Protein AF-A0A382ACX1-F1 (afdb_monomer_lite)

Foldseek 3Di:
DAWFKWKAKPVPRHTAWTWDDDPNDIDIDGDWDDDPQKIKGKDWDFPPPDDPVVCVVVVGFTWIKIAMDTDFDWDWDDDPNDTDIDGPPNQRRQCQQQNPCSVPDDPPDDNVVRPRIGTPPPIGIDMDGDDD

Radius of gyration: 16.05 Å; chains: 1; bounding box: 42×31×42 Å

Structure (mmCIF, N/CA/C/O backbone):
data_AF-A0A382ACX1-F1
#
_entry.id   AF-A0A382ACX1-F1
#
loop_
_atom_site.group_PDB
_atom_site.id
_atom_site.type_symbol
_atom_site.label_atom_id
_atom_site.label_alt_id
_atom_site.label_comp_id
_atom_site.label_asym_id
_atom_site.label_entity_id
_atom_site.label_seq_id
_atom_site.pdbx_PDB_ins_code
_atom_site.Cartn_x
_atom_site.Cartn_y
_atom_site.Cartn_z
_atom_site.occupancy
_atom_site.B_iso_or_equiv
_atom_site.auth_seq_id
_atom_site.auth_comp_id
_atom_site.auth_asym_id
_atom_site.auth_atom_id
_atom_site.pdbx_PDB_model_num
ATOM 1 N N . PHE A 1 1 ? 8.402 -5.257 17.043 1.00 84.31 1 PHE A N 1
ATOM 2 C CA . PHE A 1 1 ? 7.337 -4.467 16.403 1.00 84.31 1 PHE A CA 1
ATOM 3 C C . PHE A 1 1 ? 6.136 -4.439 17.325 1.00 84.31 1 PHE A C 1
ATOM 5 O O . PHE A 1 1 ? 5.757 -5.492 17.826 1.00 84.31 1 PHE A O 1
ATOM 12 N N . LYS A 1 2 ? 5.595 -3.256 17.603 1.00 88.00 2 LYS A N 1
ATOM 13 C CA . LYS A 1 2 ? 4.364 -3.054 18.371 1.00 88.00 2 LYS A CA 1
ATOM 14 C C . LYS A 1 2 ? 3.297 -2.557 17.402 1.00 88.00 2 LYS A C 1
ATOM 16 O O . LYS A 1 2 ? 3.551 -1.573 16.718 1.00 88.00 2 LYS A O 1
ATOM 21 N N . LEU A 1 3 ? 2.154 -3.234 17.331 1.00 91.12 3 LEU A N 1
ATOM 22 C CA . LEU A 1 3 ? 1.011 -2.757 16.550 1.00 91.12 3 LEU A CA 1
ATOM 23 C C . LEU A 1 3 ? 0.473 -1.476 17.199 1.00 91.12 3 LEU A C 1
ATOM 25 O O . LEU A 1 3 ? 0.228 -1.473 18.406 1.00 91.12 3 LEU A O 1
ATOM 29 N N . ILE A 1 4 ? 0.331 -0.408 16.417 1.00 89.44 4 ILE A N 1
ATOM 30 C CA . ILE A 1 4 ? -0.172 0.892 16.886 1.00 89.44 4 ILE A CA 1
ATOM 31 C C . ILE A 1 4 ? -1.564 1.192 16.340 1.00 89.44 4 ILE A C 1
ATOM 33 O O . ILE A 1 4 ? -2.382 1.745 17.071 1.00 89.44 4 ILE A O 1
ATOM 37 N N . ALA A 1 5 ? -1.875 0.764 15.115 1.00 88.50 5 ALA A N 1
ATOM 38 C CA . ALA A 1 5 ? -3.194 0.965 14.537 1.00 88.50 5 ALA A CA 1
ATOM 39 C C . ALA A 1 5 ? -3.537 -0.072 13.462 1.00 88.50 5 ALA A C 1
ATOM 41 O O . ALA A 1 5 ? -2.648 -0.598 12.787 1.00 88.50 5 ALA A O 1
ATOM 42 N N . THR A 1 6 ? -4.835 -0.324 13.278 1.00 91.88 6 THR A N 1
ATOM 43 C CA . THR A 1 6 ? -5.370 -1.008 12.092 1.00 91.88 6 THR A CA 1
ATOM 44 C C . THR A 1 6 ? -6.390 -0.132 11.378 1.00 91.88 6 THR A C 1
ATOM 46 O O . THR A 1 6 ? -7.234 0.492 12.022 1.00 91.88 6 THR A O 1
ATOM 49 N N . CYS A 1 7 ? -6.336 -0.126 10.050 1.00 90.62 7 CYS A N 1
ATOM 50 C CA . CYS A 1 7 ? -7.273 0.576 9.183 1.00 90.62 7 CYS A CA 1
ATOM 51 C C . CYS A 1 7 ? -8.162 -0.451 8.478 1.00 90.62 7 CYS A C 1
ATOM 53 O O . CYS A 1 7 ? -7.660 -1.331 7.769 1.00 90.62 7 CYS A O 1
ATOM 55 N N . LYS A 1 8 ? -9.483 -0.334 8.625 1.00 92.62 8 LYS A N 1
ATOM 56 C CA . LYS A 1 8 ? -10.463 -1.181 7.929 1.00 92.62 8 LYS A CA 1
ATOM 57 C C . LYS A 1 8 ? -11.418 -0.332 7.099 1.00 92.62 8 LYS A C 1
ATOM 59 O O . LYS A 1 8 ? -11.820 0.735 7.542 1.00 92.62 8 LYS A O 1
ATOM 64 N N . LEU A 1 9 ? -11.846 -0.809 5.934 1.00 90.50 9 LEU A N 1
ATOM 65 C CA . LEU A 1 9 ? -12.952 -0.173 5.205 1.00 90.50 9 LEU A CA 1
ATOM 66 C C . LEU A 1 9 ? -14.251 -0.320 6.004 1.00 90.50 9 LEU A C 1
ATOM 68 O O . LEU A 1 9 ? -14.598 -1.436 6.401 1.00 90.50 9 LEU A O 1
ATOM 72 N N . LYS A 1 10 ? -14.996 0.771 6.228 1.00 89.81 10 LYS A N 1
ATOM 73 C CA . LYS A 1 10 ? -16.266 0.711 6.975 1.00 89.81 10 LYS A CA 1
ATOM 74 C C . LYS A 1 10 ? -17.325 -0.098 6.235 1.00 89.81 10 LYS A C 1
ATOM 76 O O . LYS A 1 10 ? -18.091 -0.810 6.879 1.00 89.81 10 LYS A 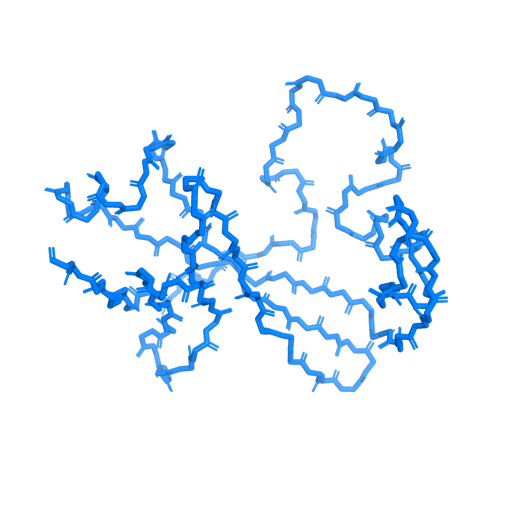O 1
ATOM 81 N N . SER A 1 11 ? -17.353 -0.028 4.904 1.00 89.62 11 SER A N 1
ATOM 82 C CA . SER A 1 11 ? -18.364 -0.706 4.084 1.00 89.62 11 SER A CA 1
ATOM 83 C C . SER A 1 11 ? -18.396 -2.230 4.243 1.00 89.62 11 SER A C 1
ATOM 85 O O . SER A 1 11 ? -19.463 -2.837 4.150 1.00 89.62 11 SER A O 1
ATOM 87 N N . ASN A 1 12 ? -17.242 -2.867 4.458 1.00 89.81 12 ASN A N 1
ATOM 88 C CA . ASN A 1 12 ? -17.118 -4.328 4.444 1.00 89.81 12 ASN A CA 1
ATOM 89 C C . ASN A 1 12 ? -16.189 -4.902 5.528 1.00 89.81 12 ASN A C 1
ATOM 91 O O . ASN A 1 12 ? -15.960 -6.111 5.555 1.00 89.81 12 ASN A O 1
ATOM 95 N N . GLY A 1 13 ? -15.635 -4.059 6.404 1.00 91.19 13 GLY A N 1
ATOM 96 C CA . GLY A 1 13 ? -14.739 -4.459 7.489 1.00 91.19 13 GLY A CA 1
ATOM 97 C C . GLY A 1 13 ? -13.369 -4.975 7.037 1.00 91.19 13 GLY A C 1
ATOM 98 O O . GLY A 1 13 ? -12.630 -5.524 7.854 1.00 91.19 13 GLY A O 1
ATOM 99 N N . ARG A 1 14 ? -13.011 -4.841 5.753 1.00 91.25 14 ARG A N 1
ATOM 100 C CA . ARG A 1 14 ? -11.741 -5.344 5.218 1.00 91.25 14 ARG A CA 1
ATOM 101 C C . ARG A 1 14 ? -10.570 -4.572 5.808 1.00 91.25 14 ARG A C 1
ATOM 103 O O . ARG A 1 14 ? -10.508 -3.359 5.644 1.00 91.25 14 ARG A O 1
ATOM 110 N N . LEU A 1 15 ? -9.621 -5.292 6.402 1.00 93.06 15 LEU A N 1
ATOM 111 C CA . LEU A 1 15 ? -8.324 -4.755 6.803 1.00 93.06 15 LEU A CA 1
ATOM 112 C C . LEU A 1 15 ? -7.532 -4.332 5.563 1.00 93.06 15 LEU A C 1
ATOM 114 O O . LEU A 1 15 ? -7.343 -5.132 4.645 1.00 93.06 15 LEU A O 1
ATOM 118 N N . ILE A 1 16 ? -7.109 -3.073 5.536 1.00 92.38 16 ILE A N 1
ATOM 119 C CA . ILE A 1 16 ? -6.400 -2.484 4.399 1.00 92.38 16 ILE A CA 1
ATOM 120 C C . ILE A 1 16 ? -4.966 -2.082 4.721 1.00 92.38 16 ILE A C 1
ATOM 122 O O . ILE A 1 16 ? -4.102 -2.165 3.847 1.00 92.38 16 ILE A O 1
ATOM 126 N N . GLU A 1 17 ? -4.709 -1.720 5.972 1.00 91.88 17 GLU A N 1
ATOM 127 C CA . GLU A 1 17 ? -3.405 -1.269 6.433 1.00 91.88 17 GLU A CA 1
ATOM 128 C C . GLU A 1 17 ? -3.238 -1.585 7.921 1.00 91.88 17 GLU A C 1
ATOM 130 O O . GLU A 1 17 ? -4.183 -1.476 8.709 1.00 91.88 17 GLU A O 1
ATOM 135 N N . GLU A 1 18 ? -2.025 -1.969 8.298 1.00 92.62 18 GLU A N 1
ATOM 136 C CA . GLU A 1 18 ? -1.580 -2.036 9.686 1.00 92.62 18 GLU A CA 1
ATOM 137 C C . GLU A 1 18 ? -0.358 -1.160 9.877 1.00 92.62 18 GLU A C 1
ATOM 139 O O . GLU A 1 18 ? 0.546 -1.133 9.042 1.00 92.62 18 GLU A O 1
ATOM 144 N N . LYS A 1 19 ? -0.313 -0.493 11.024 1.00 89.62 19 LYS A N 1
ATOM 145 C CA . LYS A 1 19 ? 0.784 0.388 11.397 1.00 89.62 19 LYS A CA 1
ATOM 146 C C . LYS A 1 19 ? 1.488 -0.184 12.606 1.00 89.62 19 LYS A C 1
ATOM 148 O O . LYS A 1 19 ? 0.852 -0.529 13.607 1.00 89.62 19 LYS A O 1
ATOM 153 N N . TYR A 1 20 ? 2.806 -0.268 12.523 1.00 91.12 20 TYR A N 1
ATOM 154 C CA . TYR A 1 20 ? 3.669 -0.757 13.585 1.00 91.12 20 TYR A CA 1
ATOM 155 C C . TYR A 1 20 ? 4.711 0.286 13.946 1.00 91.12 20 TYR A C 1
ATOM 157 O O . TYR A 1 20 ? 5.256 0.951 13.077 1.00 91.12 20 TYR A O 1
ATOM 165 N N . ASN A 1 21 ? 5.079 0.330 15.221 1.00 88.00 21 ASN A N 1
ATOM 166 C CA . ASN A 1 21 ? 6.248 1.062 15.681 1.00 88.00 21 ASN A CA 1
ATOM 167 C C . ASN A 1 21 ? 7.315 0.091 16.206 1.00 88.00 21 ASN A C 1
ATOM 169 O O . ASN A 1 21 ? 7.027 -0.903 16.891 1.00 88.00 21 ASN A O 1
ATOM 173 N N . PHE A 1 22 ? 8.575 0.362 15.886 1.00 86.50 22 PHE A N 1
ATOM 174 C CA . PHE A 1 22 ? 9.721 -0.318 16.470 1.00 86.50 22 PHE A CA 1
ATOM 175 C C . PHE A 1 22 ? 10.875 0.662 16.666 1.00 86.50 22 PHE A C 1
ATOM 177 O O . PHE A 1 22 ? 11.441 1.146 15.697 1.00 86.50 22 PHE A O 1
ATOM 184 N N . LEU A 1 23 ? 11.251 0.926 17.922 1.00 88.12 23 LEU A N 1
ATOM 185 C CA . LEU A 1 23 ? 12.351 1.840 18.264 1.00 88.12 23 LEU A CA 1
ATOM 186 C C . LEU A 1 23 ? 12.217 3.223 17.592 1.00 88.12 23 LEU A C 1
ATOM 188 O O . LEU A 1 23 ? 13.191 3.744 17.055 1.00 88.12 23 LEU A O 1
ATOM 192 N N . ASN A 1 24 ? 11.014 3.811 17.624 1.00 84.06 24 ASN A N 1
ATOM 193 C CA . ASN A 1 24 ? 10.683 5.085 16.965 1.00 84.06 24 ASN A CA 1
ATOM 194 C C . ASN A 1 24 ? 10.781 5.053 15.426 1.00 84.06 24 ASN A C 1
ATOM 196 O O . ASN A 1 24 ? 10.917 6.099 14.797 1.00 84.06 24 ASN A O 1
ATOM 200 N N . ILE A 1 25 ? 10.735 3.863 14.824 1.00 85.56 25 ILE A N 1
ATOM 201 C CA . ILE A 1 25 ? 10.584 3.672 13.381 1.00 85.56 25 ILE A CA 1
ATOM 202 C C . ILE A 1 25 ? 9.168 3.176 13.126 1.00 85.56 25 ILE A C 1
ATOM 204 O O . ILE A 1 25 ? 8.784 2.123 13.646 1.00 85.56 25 ILE A O 1
ATOM 208 N N . ASP A 1 26 ? 8.434 3.911 12.298 1.00 84.38 26 ASP A N 1
ATOM 209 C CA . ASP A 1 26 ? 7.110 3.511 11.843 1.00 84.38 26 ASP A CA 1
ATOM 210 C C . ASP A 1 26 ? 7.219 2.628 10.599 1.00 84.38 26 ASP A C 1
ATOM 212 O O . ASP A 1 26 ? 8.003 2.884 9.679 1.00 84.38 26 ASP A O 1
ATOM 216 N N . VAL A 1 27 ? 6.456 1.541 10.609 1.00 88.56 27 VAL A N 1
ATOM 217 C CA . VAL A 1 27 ? 6.368 0.564 9.529 1.00 88.56 27 VAL A CA 1
ATOM 218 C C . VAL A 1 27 ? 4.902 0.335 9.212 1.00 88.56 27 VAL A C 1
ATOM 220 O O . VAL A 1 27 ? 4.159 -0.193 10.039 1.00 88.56 27 VAL A O 1
ATOM 223 N N . ASP A 1 28 ? 4.530 0.678 7.986 1.00 89.25 28 ASP A N 1
ATOM 224 C CA . ASP A 1 28 ? 3.197 0.448 7.448 1.00 89.25 28 ASP A CA 1
ATOM 225 C C . ASP A 1 28 ? 3.189 -0.824 6.594 1.00 89.25 28 ASP A C 1
ATOM 227 O O . ASP A 1 28 ? 4.047 -1.025 5.727 1.00 89.25 28 ASP A O 1
ATOM 231 N N . ILE A 1 29 ? 2.210 -1.692 6.838 1.00 92.69 29 ILE A N 1
ATOM 232 C CA . ILE A 1 29 ? 1.950 -2.897 6.051 1.00 92.69 29 ILE A CA 1
ATOM 233 C C . ILE A 1 29 ? 0.652 -2.689 5.278 1.00 92.69 29 ILE A C 1
ATOM 235 O O . ILE A 1 29 ? -0.411 -2.527 5.872 1.00 92.69 29 ILE A O 1
ATOM 239 N N . PHE A 1 30 ? 0.740 -2.754 3.950 1.00 93.69 30 PHE A N 1
ATOM 240 C CA . PHE A 1 30 ? -0.406 -2.650 3.046 1.00 93.69 30 PHE A CA 1
ATOM 241 C C . PHE A 1 30 ? -0.793 -4.021 2.499 1.00 93.69 30 PHE A C 1
ATOM 243 O O . PHE A 1 30 ? 0.063 -4.800 2.067 1.00 93.69 30 PHE A O 1
ATOM 250 N N . TYR A 1 31 ? -2.094 -4.296 2.451 1.00 93.12 31 TYR A N 1
ATOM 251 C CA . TYR A 1 31 ? -2.612 -5.565 1.949 1.00 93.12 31 TYR A CA 1
ATOM 252 C C . TYR A 1 31 ? -2.979 -5.480 0.467 1.00 93.12 31 TYR A C 1
ATOM 254 O O . TYR A 1 31 ? -3.860 -4.718 0.066 1.00 93.12 31 TYR A O 1
ATOM 262 N N . PHE A 1 32 ? -2.324 -6.308 -0.349 1.00 92.31 32 PHE A N 1
ATOM 263 C CA . PHE A 1 32 ? -2.623 -6.440 -1.774 1.00 92.31 32 PHE A CA 1
ATOM 264 C C . PHE A 1 32 ? -3.708 -7.491 -2.017 1.00 92.31 32 PHE A C 1
ATOM 266 O O . PHE A 1 32 ? -3.680 -8.590 -1.464 1.00 92.31 32 PHE A O 1
ATOM 273 N N . ILE A 1 33 ? -4.640 -7.168 -2.907 1.00 91.12 33 ILE A N 1
ATOM 274 C CA . ILE A 1 33 ? -5.742 -8.021 -3.339 1.00 91.12 33 ILE A CA 1
ATOM 275 C C . ILE A 1 33 ? -5.590 -8.249 -4.836 1.00 91.12 33 ILE A C 1
ATOM 277 O O . ILE A 1 33 ? -5.502 -7.300 -5.614 1.00 91.12 33 ILE A O 1
ATOM 281 N N . LYS A 1 34 ? -5.543 -9.516 -5.240 1.00 91.94 34 LYS A N 1
ATOM 282 C CA . LY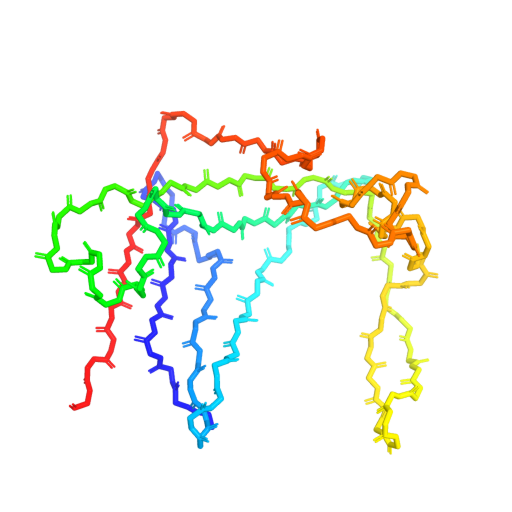S A 1 34 ? -5.385 -9.920 -6.638 1.00 91.94 34 LYS A CA 1
ATOM 283 C C . LYS A 1 34 ? -6.751 -10.176 -7.277 1.00 91.94 34 LYS A C 1
ATOM 285 O O . LYS A 1 34 ? -7.522 -10.985 -6.770 1.00 91.94 34 LYS A O 1
ATOM 290 N N . GLU A 1 35 ? -7.010 -9.528 -8.408 1.00 91.50 35 GLU A N 1
ATOM 291 C CA . GLU A 1 35 ? -8.207 -9.678 -9.244 1.00 91.50 35 GLU A CA 1
ATOM 292 C C . GLU A 1 35 ? -7.780 -9.859 -10.711 1.00 91.50 35 GLU A C 1
ATOM 294 O O . GLU A 1 35 ? -7.630 -8.908 -11.478 1.00 91.50 35 GLU A O 1
ATOM 299 N N . GLY A 1 36 ? -7.555 -11.115 -11.108 1.00 91.25 36 GLY A N 1
ATOM 300 C CA . GLY A 1 36 ? -7.137 -11.455 -12.470 1.00 91.25 36 GLY A CA 1
ATOM 301 C C . GLY A 1 36 ? -5.758 -10.890 -12.818 1.00 91.25 36 GLY A C 1
ATOM 302 O O . GLY A 1 36 ? -4.763 -11.248 -12.188 1.00 91.25 36 GLY A O 1
ATOM 303 N N . GLU A 1 37 ? -5.708 -10.035 -13.841 1.00 93.38 37 GLU A N 1
ATOM 304 C CA . GLU A 1 37 ? -4.479 -9.386 -14.321 1.00 93.38 37 GLU A CA 1
ATOM 305 C C . GLU A 1 37 ? -4.100 -8.139 -13.514 1.00 93.38 37 GLU A C 1
ATOM 307 O O . GLU A 1 37 ? -2.985 -7.631 -13.637 1.00 93.38 37 GLU A O 1
ATOM 312 N N . GLN A 1 38 ? -4.978 -7.670 -12.628 1.00 93.88 38 GLN A N 1
ATOM 313 C CA . GLN A 1 38 ? -4.729 -6.522 -11.765 1.00 93.88 38 GLN A CA 1
ATOM 314 C C . GLN A 1 38 ? -4.578 -6.959 -10.310 1.00 93.88 38 GLN A C 1
ATOM 316 O O . GLN A 1 38 ? -5.178 -7.934 -9.855 1.00 93.88 38 GLN A O 1
ATOM 321 N N . CYS A 1 39 ? -3.796 -6.205 -9.553 1.00 94.38 39 CYS A N 1
ATOM 322 C CA . CYS A 1 39 ? -3.897 -6.211 -8.108 1.00 94.38 39 CYS A CA 1
ATOM 323 C C . CYS A 1 39 ? -4.078 -4.784 -7.607 1.00 94.38 39 CYS A C 1
ATOM 325 O O . CYS A 1 39 ? -3.721 -3.805 -8.266 1.00 94.38 39 CYS A O 1
ATOM 327 N N . PHE A 1 40 ? -4.697 -4.657 -6.448 1.00 94.25 40 PHE A N 1
ATOM 328 C CA . PHE A 1 40 ? -4.893 -3.371 -5.815 1.00 94.25 40 PHE A CA 1
ATOM 329 C C . PHE A 1 40 ? -4.602 -3.466 -4.337 1.00 94.25 40 PHE A C 1
ATOM 331 O O . PHE A 1 40 ? -4.713 -4.521 -3.720 1.00 94.25 40 PHE A O 1
ATOM 338 N N . PHE A 1 41 ? -4.247 -2.330 -3.782 1.00 93.88 41 PHE A N 1
ATOM 339 C CA . PHE A 1 41 ? -4.126 -2.120 -2.355 1.00 93.88 41 PHE A CA 1
ATOM 340 C C . PHE A 1 41 ? -4.816 -0.805 -2.035 1.00 93.88 41 PHE A C 1
ATOM 342 O O . PHE A 1 41 ? -5.144 -0.020 -2.934 1.00 93.88 41 PHE A O 1
ATOM 349 N N . TYR A 1 42 ? -5.046 -0.571 -0.758 1.00 92.75 42 TYR A N 1
ATOM 350 C CA . TYR A 1 42 ? -5.578 0.696 -0.306 1.00 92.75 42 TYR A CA 1
ATOM 351 C C . TYR A 1 42 ? -4.530 1.393 0.542 1.00 92.75 42 TYR A C 1
ATOM 353 O O . TYR A 1 42 ? -3.807 0.733 1.281 1.00 92.75 42 TYR A O 1
ATOM 361 N N . ASP A 1 43 ? -4.445 2.707 0.406 1.00 89.75 43 ASP A N 1
ATOM 362 C CA . ASP A 1 43 ? -3.749 3.559 1.361 1.00 89.75 43 ASP A CA 1
ATOM 363 C C . ASP A 1 43 ? -4.729 4.603 1.896 1.00 89.75 43 ASP A C 1
ATOM 365 O O . ASP A 1 43 ? -5.805 4.826 1.329 1.00 89.75 43 ASP A O 1
ATOM 369 N N . THR A 1 44 ? -4.376 5.205 3.021 1.00 85.38 44 THR A N 1
ATOM 370 C CA . THR A 1 44 ? -5.110 6.337 3.570 1.00 85.38 44 THR A CA 1
ATOM 371 C C . THR A 1 44 ? -4.311 7.600 3.338 1.00 85.38 44 THR A C 1
ATOM 373 O O . THR A 1 44 ? -3.090 7.610 3.492 1.00 85.38 44 THR A O 1
ATOM 376 N N . GLU A 1 45 ? -4.991 8.675 2.976 1.00 79.00 45 GLU A N 1
ATOM 377 C CA . GLU A 1 45 ? -4.408 10.006 3.050 1.00 79.00 45 GLU A CA 1
ATOM 378 C C . GLU A 1 45 ? -5.267 10.858 3.943 1.00 79.00 45 GLU A C 1
ATOM 380 O O . GLU A 1 45 ? -6.466 10.629 4.130 1.00 79.00 45 GLU A O 1
ATOM 385 N N . THR A 1 46 ? -4.580 11.825 4.504 1.00 68.12 46 THR A N 1
ATOM 386 C CA . THR A 1 46 ? -5.132 12.705 5.474 1.00 68.12 46 THR A CA 1
ATOM 387 C C . THR A 1 46 ? -4.952 14.129 4.994 1.00 68.12 46 THR A C 1
ATOM 389 O O . THR A 1 46 ? -3.905 14.491 4.449 1.00 68.12 46 THR A O 1
ATOM 392 N N . ASP A 1 47 ? -5.997 14.939 5.128 1.00 57.88 47 ASP A N 1
ATOM 393 C CA . ASP A 1 47 ? -5.998 16.282 4.545 1.00 57.88 47 ASP A CA 1
ATOM 394 C C . ASP A 1 47 ? -5.085 17.257 5.307 1.00 57.88 47 ASP A C 1
ATOM 396 O O . ASP A 1 47 ? -4.754 18.329 4.794 1.00 57.88 47 ASP A O 1
ATOM 400 N N . SER A 1 48 ? -4.648 16.902 6.521 1.00 57.28 48 SER A N 1
ATOM 401 C CA . SER A 1 48 ? -3.994 17.841 7.436 1.00 57.28 48 SER A CA 1
ATOM 402 C C . SER A 1 48 ? -2.467 17.714 7.510 1.00 57.28 48 SER A C 1
ATOM 404 O O . SER A 1 48 ? -1.797 18.637 7.975 1.00 57.28 48 SER A O 1
ATOM 406 N N . GLY A 1 49 ? -1.894 16.609 7.013 1.00 58.84 49 GLY A N 1
ATOM 407 C CA . GLY A 1 49 ? -0.455 16.333 7.110 1.00 58.84 49 GLY A CA 1
ATOM 408 C C . GLY A 1 49 ? 0.044 16.083 8.541 1.00 58.84 49 GLY A C 1
ATOM 409 O O . GLY A 1 49 ? 1.255 16.114 8.767 1.00 58.84 49 GLY A O 1
ATOM 410 N N . LEU A 1 50 ? -0.877 15.872 9.483 1.00 63.22 50 LEU A N 1
ATOM 411 C CA . LEU A 1 50 ? -0.617 15.502 10.871 1.00 63.22 50 LEU A CA 1
ATOM 412 C C . LEU A 1 50 ? -0.405 13.986 11.003 1.00 63.22 50 LEU A C 1
ATOM 414 O O . LEU A 1 50 ? -0.662 13.223 10.067 1.00 63.22 50 LEU A O 1
ATOM 418 N N . SER A 1 51 ? 0.084 13.536 12.162 1.00 63.97 51 SER A N 1
ATOM 419 C CA . SER A 1 51 ? 0.095 12.103 12.461 1.00 63.97 51 SER A CA 1
ATOM 420 C C . SER A 1 51 ? -1.335 11.576 12.604 1.00 63.97 51 SER A C 1
ATOM 422 O O . SER A 1 51 ? -2.275 12.309 12.907 1.00 63.97 51 SER A O 1
ATOM 424 N N . ILE A 1 52 ? -1.513 10.272 12.418 1.00 63.78 52 ILE A N 1
ATOM 425 C CA . ILE A 1 52 ? -2.824 9.628 12.546 1.00 63.78 52 ILE A CA 1
ATOM 426 C C . ILE A 1 52 ? -3.435 9.817 13.942 1.00 63.78 52 ILE A C 1
ATOM 428 O O . ILE A 1 52 ? -4.651 9.948 14.082 1.00 63.78 52 ILE A O 1
ATOM 432 N N . GLU A 1 53 ? -2.604 9.837 14.982 1.00 65.19 53 GLU A N 1
ATOM 433 C CA . GLU A 1 53 ? -3.045 10.100 16.347 1.00 65.19 53 GLU A CA 1
ATOM 434 C C . GLU A 1 53 ? -3.585 11.525 16.499 1.00 65.19 53 GLU A C 1
ATOM 436 O O . GLU A 1 53 ? -4.633 11.712 17.114 1.00 65.19 53 GLU A O 1
ATOM 441 N N . GLU A 1 54 ? -2.897 12.507 15.914 1.00 65.62 54 GLU A N 1
ATOM 442 C CA . GLU A 1 54 ? -3.286 13.920 15.946 1.00 65.62 54 GLU A CA 1
ATOM 443 C C . GLU A 1 54 ? -4.595 14.174 15.185 1.00 65.62 54 GLU A C 1
ATOM 445 O O . GLU A 1 54 ? -5.380 15.043 15.564 1.00 65.62 54 GLU A O 1
ATOM 450 N N . GLU A 1 55 ? -4.871 13.404 14.138 1.00 65.50 55 GLU A N 1
ATOM 451 C CA . GLU A 1 55 ? -6.098 13.550 13.351 1.00 65.50 55 GLU A CA 1
ATOM 452 C C . GLU A 1 55 ? -7.312 12.882 13.963 1.00 65.50 55 GLU A C 1
ATOM 454 O O . GLU A 1 55 ? -8.420 13.414 13.869 1.00 65.50 55 GLU A O 1
ATOM 459 N N . LEU A 1 56 ? -7.108 11.754 14.640 1.00 65.75 56 LEU A N 1
ATOM 460 C CA . LEU A 1 56 ? -8.154 11.131 15.440 1.00 65.75 56 LEU A CA 1
ATOM 461 C C . LEU A 1 56 ? -8.628 12.030 16.579 1.00 65.75 56 LEU A C 1
ATOM 463 O O . LEU A 1 56 ? -9.792 11.967 16.963 1.00 65.75 56 LEU A O 1
ATOM 467 N N . GLU A 1 57 ? -7.744 12.862 17.128 1.00 65.12 57 GLU A N 1
ATOM 468 C CA . GLU A 1 57 ? -8.114 13.852 18.144 1.00 65.12 57 GLU A CA 1
ATOM 469 C C . GLU A 1 57 ? -8.910 15.030 17.565 1.00 65.12 57 GLU A C 1
ATOM 471 O O . GLU A 1 57 ? -9.594 15.728 18.315 1.00 65.12 57 GLU A O 1
ATOM 476 N N . GLN A 1 58 ? -8.858 15.233 16.246 1.00 64.94 58 GLN A N 1
ATOM 477 C CA . GLN A 1 58 ? -9.537 16.326 15.546 1.00 64.94 58 GLN A CA 1
ATOM 478 C C . GLN A 1 58 ? -10.837 15.911 14.848 1.00 64.94 58 GLN A C 1
ATOM 480 O O . GLN A 1 58 ? -11.473 16.760 14.229 1.00 64.94 58 GLN A O 1
ATOM 485 N N . ASP A 1 59 ? -11.255 14.645 14.974 1.00 63.25 59 ASP A N 1
ATOM 486 C CA . ASP A 1 59 ? -12.448 14.103 14.302 1.00 63.25 59 ASP A CA 1
ATOM 487 C C . ASP A 1 59 ? -12.385 14.285 12.766 1.00 63.25 59 ASP A C 1
ATOM 489 O O . ASP A 1 59 ? -13.397 14.467 12.088 1.00 63.25 59 ASP A O 1
ATOM 493 N N . SER A 1 60 ? -11.164 14.275 12.216 1.00 65.19 60 SER A N 1
ATOM 494 C CA . SER A 1 60 ? -10.906 14.450 10.785 1.00 65.19 60 SER A CA 1
ATOM 495 C C . SER A 1 60 ? -11.274 13.195 9.991 1.00 65.19 60 SER A C 1
ATOM 497 O O . SER A 1 60 ? -11.035 12.065 10.426 1.00 65.19 60 SER A O 1
ATOM 499 N N . ASP A 1 61 ? -11.805 13.389 8.782 1.00 69.75 61 ASP A N 1
ATOM 500 C CA . ASP A 1 61 ? -12.112 12.284 7.875 1.00 69.75 61 ASP A CA 1
ATOM 501 C C . ASP A 1 61 ? -10.826 11.672 7.299 1.00 69.75 61 ASP A C 1
ATOM 503 O O . ASP A 1 61 ? -10.070 12.313 6.570 1.00 69.75 61 ASP A O 1
ATOM 507 N N . ILE A 1 62 ? -10.602 10.389 7.592 1.00 79.19 62 ILE A N 1
ATOM 508 C CA . ILE A 1 62 ? -9.537 9.595 6.971 1.00 79.19 62 ILE A CA 1
ATOM 509 C C . ILE A 1 62 ? -10.071 9.018 5.661 1.00 79.19 62 ILE A C 1
ATOM 511 O O . ILE A 1 62 ? -10.946 8.140 5.659 1.00 79.19 62 ILE A O 1
ATOM 515 N N . LEU A 1 63 ? -9.525 9.501 4.545 1.00 84.31 63 LEU A N 1
ATOM 516 C CA . LEU A 1 63 ? -9.986 9.153 3.208 1.00 84.31 63 LEU A CA 1
ATOM 517 C C . LEU A 1 63 ? -9.250 7.912 2.676 1.00 84.31 63 LEU A C 1
ATOM 519 O O . LEU A 1 63 ? -8.021 7.936 2.531 1.00 84.31 63 LEU A O 1
ATOM 523 N N . PRO A 1 64 ? -9.970 6.823 2.342 1.00 89.44 64 PRO A N 1
ATOM 524 C CA . PRO A 1 64 ? -9.368 5.659 1.714 1.00 89.44 64 PRO A CA 1
ATOM 525 C C . PRO A 1 64 ? -9.205 5.864 0.207 1.00 89.44 64 PRO A C 1
ATOM 527 O O . PRO A 1 64 ? -10.136 6.261 -0.500 1.00 89.44 64 PRO A O 1
ATOM 530 N N . TYR A 1 65 ? -8.043 5.483 -0.313 1.00 92.31 65 TYR A N 1
ATOM 531 C CA . TYR A 1 65 ? -7.759 5.483 -1.741 1.00 92.31 65 TYR A CA 1
ATOM 532 C C . TYR A 1 65 ? -7.394 4.082 -2.220 1.00 92.31 65 TYR A C 1
ATOM 534 O O . TYR A 1 65 ? -6.554 3.402 -1.637 1.00 92.31 65 TYR A O 1
ATOM 542 N N . LYS A 1 66 ? -7.996 3.654 -3.330 1.00 93.75 66 LYS A N 1
ATOM 543 C CA . LYS A 1 66 ? -7.655 2.418 -4.038 1.00 93.75 66 LYS A CA 1
ATOM 544 C C . LYS A 1 66 ? -6.525 2.696 -5.025 1.00 93.75 66 LYS A C 1
ATOM 546 O O . LYS A 1 66 ? -6.688 3.497 -5.942 1.00 93.75 66 LYS A O 1
ATOM 551 N N . ASN A 1 67 ? -5.409 1.995 -4.885 1.00 94.75 67 ASN A N 1
ATOM 552 C CA . ASN A 1 67 ? -4.309 2.005 -5.842 1.00 94.75 67 ASN A CA 1
ATOM 553 C C . ASN A 1 67 ? -4.391 0.740 -6.703 1.00 94.75 67 ASN A C 1
ATOM 555 O O . ASN A 1 67 ? -4.425 -0.361 -6.159 1.00 94.75 67 ASN A O 1
ATOM 559 N N . VAL A 1 68 ? -4.415 0.874 -8.029 1.00 95.75 68 VAL A N 1
ATOM 560 C CA . VAL A 1 68 ? -4.530 -0.256 -8.970 1.00 95.75 68 VAL A CA 1
ATOM 561 C C . VAL A 1 68 ? -3.231 -0.411 -9.753 1.00 95.75 68 VAL A C 1
ATOM 563 O O . VAL A 1 68 ? -2.713 0.559 -10.300 1.00 95.75 68 VAL A O 1
ATOM 566 N N . VAL A 1 69 ? -2.686 -1.619 -9.820 1.00 95.62 69 VAL A N 1
ATOM 567 C CA . VAL A 1 69 ? -1.447 -1.926 -10.547 1.00 95.62 69 VAL A CA 1
ATOM 568 C C . VAL A 1 69 ? -1.585 -3.251 -11.290 1.00 95.62 69 VAL A C 1
ATOM 570 O O . VAL A 1 69 ? -2.472 -4.061 -11.001 1.00 95.62 69 VAL A O 1
ATOM 573 N N . THR A 1 70 ? -0.710 -3.484 -12.263 1.00 95.81 70 THR A N 1
ATOM 574 C CA . THR A 1 70 ? -0.638 -4.787 -12.927 1.00 95.81 70 THR A CA 1
ATOM 575 C C . THR A 1 70 ? -0.142 -5.834 -11.933 1.00 95.81 70 THR A C 1
ATOM 577 O O . THR A 1 70 ? 0.767 -5.567 -11.146 1.00 95.81 70 THR A O 1
ATOM 580 N N . THR A 1 71 ? -0.716 -7.037 -11.973 1.00 95.19 71 THR A N 1
ATOM 581 C CA . THR A 1 71 ? -0.267 -8.159 -11.139 1.00 95.19 71 THR A CA 1
ATOM 582 C C . THR A 1 71 ? 1.221 -8.434 -11.351 1.00 95.19 71 THR A C 1
ATOM 584 O O . THR A 1 71 ? 1.737 -8.379 -12.468 1.00 95.19 71 THR A O 1
ATOM 587 N N . PHE A 1 72 ? 1.904 -8.773 -10.266 1.00 93.88 72 PHE A N 1
ATOM 588 C CA . PHE A 1 72 ? 3.312 -9.133 -10.254 1.00 93.88 72 PHE A CA 1
ATOM 589 C C . PHE A 1 72 ? 3.534 -10.343 -9.351 1.00 93.88 72 PHE A C 1
ATOM 591 O O . PHE A 1 72 ? 2.753 -10.600 -8.433 1.00 93.88 72 PHE A O 1
ATOM 598 N N . ASP A 1 73 ? 4.621 -11.058 -9.613 1.00 94.56 73 ASP A N 1
ATOM 599 C CA . ASP A 1 73 ? 5.168 -12.038 -8.682 1.00 94.56 73 ASP A CA 1
ATOM 600 C C . ASP A 1 73 ? 6.281 -11.384 -7.860 1.00 94.56 73 ASP A C 1
ATOM 602 O O . ASP A 1 73 ? 6.698 -10.254 -8.135 1.00 94.56 73 ASP A O 1
ATOM 606 N N . LEU A 1 74 ? 6.768 -12.093 -6.848 1.00 95.62 74 LEU A N 1
ATOM 607 C CA . LEU A 1 74 ? 7.876 -11.638 -6.021 1.00 95.62 74 LEU A CA 1
ATOM 608 C C . LEU A 1 74 ? 9.154 -12.389 -6.379 1.00 95.62 74 LEU A C 1
ATOM 610 O O . LEU A 1 74 ? 9.146 -13.605 -6.559 1.00 95.62 74 LEU A O 1
ATOM 614 N N . GLU A 1 75 ? 10.259 -11.662 -6.433 1.00 96.38 75 GLU A N 1
ATOM 615 C CA . GLU A 1 75 ? 11.598 -12.223 -6.551 1.00 96.38 75 GLU A CA 1
ATOM 616 C C . GLU A 1 75 ? 12.507 -11.681 -5.458 1.00 96.38 75 GLU A C 1
ATOM 618 O O . GLU A 1 75 ? 12.365 -10.550 -4.992 1.00 96.38 75 GLU A O 1
ATOM 623 N N . SER A 1 76 ? 13.463 -12.509 -5.065 1.00 97.06 76 SER A N 1
ATOM 624 C CA . SER A 1 76 ? 14.452 -12.146 -4.070 1.00 97.06 76 SER A CA 1
ATOM 625 C C . SER A 1 76 ? 15.547 -11.254 -4.659 1.00 97.06 76 SER A C 1
ATOM 627 O O . SER A 1 76 ? 16.062 -11.518 -5.749 1.00 97.06 76 SER A O 1
ATOM 629 N N . ARG A 1 77 ? 15.925 -10.195 -3.933 1.00 95.81 77 ARG A N 1
ATOM 630 C CA . ARG A 1 77 ? 17.079 -9.340 -4.241 1.00 95.81 77 ARG A CA 1
ATOM 631 C C . ARG A 1 77 ? 17.768 -8.874 -2.962 1.00 95.81 77 ARG A C 1
ATOM 633 O O . ARG A 1 77 ? 17.136 -8.708 -1.923 1.00 95.81 77 ARG A O 1
ATOM 640 N N . ILE A 1 78 ? 19.063 -8.577 -3.065 1.00 96.19 78 ILE A N 1
ATOM 641 C CA . ILE A 1 78 ? 19.823 -7.983 -1.961 1.00 96.19 78 ILE A CA 1
ATOM 642 C C . ILE A 1 78 ? 19.579 -6.472 -1.894 1.00 96.19 78 ILE A C 1
ATOM 644 O O . ILE A 1 78 ? 19.781 -5.751 -2.873 1.00 96.19 78 ILE A O 1
ATOM 648 N N . PHE A 1 79 ? 19.203 -5.985 -0.717 1.00 93.50 79 PHE A N 1
ATOM 649 C CA . PHE A 1 79 ? 19.096 -4.573 -0.376 1.00 93.50 79 PHE A CA 1
ATOM 650 C C . PHE A 1 79 ? 19.789 -4.315 0.962 1.00 93.50 79 PHE A C 1
ATOM 652 O O . PHE A 1 79 ? 19.395 -4.880 1.977 1.00 93.50 79 PHE A O 1
ATOM 659 N N . LYS A 1 80 ? 20.818 -3.454 0.965 1.00 91.69 80 LYS A N 1
ATOM 660 C CA . LYS A 1 80 ? 21.633 -3.147 2.160 1.00 91.69 80 LYS A CA 1
ATOM 661 C C . LYS A 1 80 ? 22.053 -4.418 2.926 1.00 91.69 80 LYS A C 1
ATOM 663 O O . LYS A 1 80 ? 21.810 -4.535 4.122 1.00 91.69 80 LYS A O 1
ATOM 668 N N . ASP A 1 81 ? 22.620 -5.379 2.196 1.00 95.12 81 ASP A N 1
ATOM 669 C CA . ASP A 1 81 ? 23.113 -6.670 2.708 1.00 95.12 81 ASP A CA 1
ATOM 670 C C . ASP A 1 81 ? 22.042 -7.632 3.253 1.00 95.12 81 ASP A C 1
ATOM 672 O O . ASP A 1 81 ? 22.373 -8.658 3.843 1.00 95.12 81 ASP A O 1
ATOM 676 N N . GLN A 1 82 ? 20.759 -7.332 3.040 1.00 96.25 82 GLN A N 1
ATOM 677 C CA . GLN A 1 82 ? 19.640 -8.198 3.404 1.00 96.25 82 GLN A CA 1
ATOM 678 C C . GLN A 1 82 ? 18.930 -8.715 2.161 1.00 96.25 82 GLN A C 1
ATOM 680 O O . GLN A 1 82 ? 18.743 -7.988 1.186 1.00 96.25 82 GLN A O 1
ATOM 685 N N . GLU A 1 83 ? 18.511 -9.971 2.209 1.00 97.19 83 GLU A N 1
ATOM 686 C CA . GLU A 1 83 ? 17.664 -10.565 1.186 1.00 97.19 83 GLU A CA 1
ATOM 687 C C . GLU A 1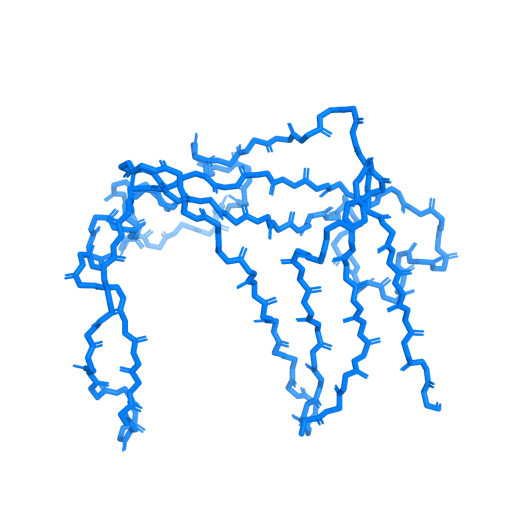 83 ? 16.209 -10.141 1.415 1.00 97.19 83 GLU A C 1
ATOM 689 O O . GLU A 1 83 ? 15.634 -10.422 2.467 1.00 97.19 83 GLU A O 1
ATOM 694 N N . ILE A 1 84 ? 15.617 -9.436 0.449 1.00 96.31 84 ILE A N 1
ATOM 695 C CA . ILE A 1 84 ? 14.224 -8.984 0.514 1.00 96.31 84 ILE A CA 1
ATOM 696 C C . ILE A 1 84 ? 13.494 -9.252 -0.805 1.00 96.31 84 ILE A C 1
ATOM 698 O O . ILE A 1 84 ? 14.099 -9.332 -1.876 1.00 96.31 84 ILE A O 1
ATOM 702 N N . LEU A 1 85 ? 12.171 -9.378 -0.724 1.00 96.00 85 LEU A N 1
ATOM 703 C CA . LEU A 1 85 ? 11.315 -9.638 -1.876 1.00 96.00 85 LEU A CA 1
ATOM 704 C C . LEU A 1 85 ? 10.900 -8.333 -2.565 1.00 96.00 85 LEU A C 1
ATOM 706 O O . LEU A 1 85 ? 10.420 -7.402 -1.921 1.00 96.00 85 LEU A O 1
ATOM 710 N N . PHE A 1 86 ? 11.036 -8.294 -3.887 1.00 95.12 86 PHE A N 1
ATOM 711 C CA . PHE A 1 86 ? 10.595 -7.199 -4.749 1.00 95.12 86 PHE A CA 1
ATOM 712 C C . PHE A 1 86 ? 9.630 -7.705 -5.826 1.00 95.12 86 P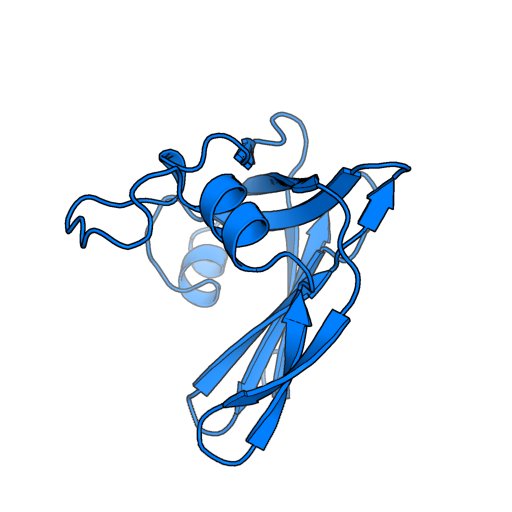HE A C 1
ATOM 714 O O . PHE A 1 86 ? 9.711 -8.871 -6.207 1.00 95.12 86 PHE A O 1
ATOM 721 N N . PRO A 1 87 ? 8.781 -6.834 -6.401 1.00 94.75 87 PRO A N 1
ATOM 722 C CA . PRO A 1 87 ? 8.036 -7.161 -7.614 1.00 94.75 87 PRO A CA 1
ATOM 723 C C . PRO A 1 87 ? 8.972 -7.571 -8.764 1.00 94.75 87 PRO A C 1
ATOM 725 O O . PRO A 1 87 ? 9.898 -6.824 -9.100 1.00 94.75 87 PRO A O 1
ATOM 728 N N . THR A 1 88 ? 8.699 -8.699 -9.429 1.00 94.94 88 THR A N 1
ATOM 729 C CA . THR A 1 88 ? 9.472 -9.195 -10.592 1.00 94.94 88 THR A CA 1
ATOM 730 C C . THR A 1 88 ? 9.560 -8.169 -11.723 1.00 94.94 88 THR A C 1
ATOM 732 O O . THR A 1 88 ? 10.555 -8.076 -12.441 1.00 94.94 88 THR A O 1
ATOM 735 N N . ASN A 1 89 ? 8.542 -7.319 -11.8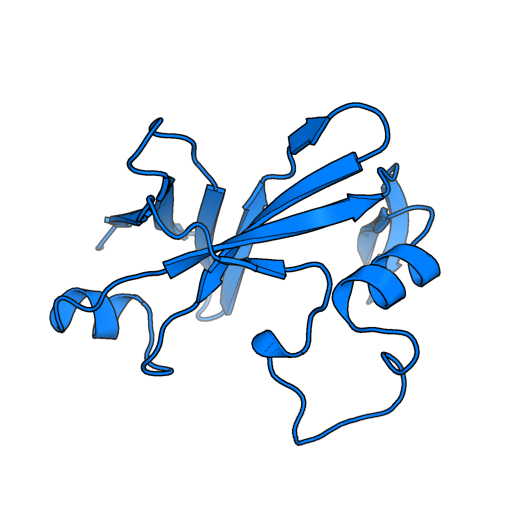56 1.00 92.44 89 ASN A N 1
ATOM 736 C CA . ASN A 1 89 ? 8.450 -6.247 -12.842 1.00 92.44 89 ASN A CA 1
ATOM 737 C C . ASN A 1 89 ? 8.688 -4.845 -12.237 1.00 92.44 89 ASN A C 1
ATOM 739 O O . ASN A 1 89 ? 8.083 -3.876 -12.698 1.00 92.44 89 ASN A O 1
ATOM 743 N N . ILE A 1 90 ? 9.591 -4.707 -11.252 1.00 93.81 90 ILE A N 1
ATOM 744 C CA . ILE A 1 90 ? 9.809 -3.478 -10.455 1.00 93.81 90 ILE A CA 1
ATOM 745 C C . ILE A 1 90 ? 9.795 -2.164 -11.255 1.00 93.81 90 ILE A C 1
ATOM 747 O O . ILE A 1 90 ? 9.214 -1.178 -10.816 1.00 93.81 90 ILE A O 1
ATOM 751 N N . LYS A 1 91 ? 10.390 -2.127 -12.456 1.00 94.62 91 LYS A N 1
ATOM 752 C CA . LYS A 1 91 ? 10.406 -0.917 -13.301 1.00 94.62 91 LYS A CA 1
ATOM 753 C C . LYS A 1 91 ? 9.009 -0.509 -13.765 1.00 94.62 91 LYS A C 1
ATOM 755 O O . LYS A 1 91 ? 8.714 0.680 -13.798 1.00 94.62 91 LYS A O 1
ATOM 760 N N . ASN A 1 92 ? 8.177 -1.470 -14.160 1.00 94.69 92 ASN A N 1
ATOM 761 C CA . ASN A 1 92 ? 6.804 -1.195 -14.572 1.00 94.69 92 ASN A CA 1
ATOM 762 C C . ASN A 1 92 ? 5.954 -0.841 -13.356 1.00 94.69 92 ASN A C 1
ATOM 764 O O . ASN A 1 92 ? 5.282 0.181 -13.392 1.00 94.69 92 ASN A O 1
ATOM 768 N N . HIS A 1 93 ? 6.095 -1.587 -12.258 1.00 94.31 93 HIS A N 1
ATOM 769 C CA . HIS A 1 93 ? 5.391 -1.306 -11.008 1.00 94.31 93 HIS A CA 1
ATOM 770 C C . HIS A 1 93 ? 5.652 0.126 -10.496 1.00 94.31 93 HIS A C 1
ATOM 772 O O . HIS A 1 93 ? 4.724 0.871 -10.187 1.00 94.31 93 HIS A O 1
ATOM 778 N N . LEU A 1 94 ? 6.915 0.575 -10.502 1.00 94.56 94 LEU A N 1
ATOM 779 C CA . LEU A 1 94 ? 7.267 1.949 -10.127 1.00 94.56 94 LEU A CA 1
ATOM 780 C C . LEU A 1 94 ? 6.727 2.992 -11.116 1.00 94.56 94 LEU A C 1
ATOM 782 O O . LEU A 1 94 ? 6.316 4.068 -10.694 1.00 94.56 94 LEU A O 1
ATOM 786 N N . LYS A 1 95 ? 6.690 2.696 -12.421 1.00 95.06 95 LYS A N 1
ATOM 787 C CA . LYS A 1 95 ? 6.090 3.601 -13.416 1.00 95.06 95 LYS A CA 1
ATOM 788 C C . LYS A 1 95 ? 4.578 3.728 -13.256 1.00 95.06 95 LYS A C 1
ATOM 790 O O . LYS A 1 95 ? 4.058 4.813 -13.493 1.00 95.06 95 LYS A O 1
ATOM 795 N N . GLU A 1 96 ? 3.885 2.654 -12.888 1.00 94.25 96 GLU A N 1
ATOM 796 C CA . GLU A 1 96 ? 2.443 2.683 -12.624 1.00 94.25 96 GLU A CA 1
ATOM 797 C C . GLU A 1 96 ? 2.130 3.564 -11.414 1.00 94.25 96 GLU A C 1
ATOM 799 O O . GLU A 1 96 ? 1.262 4.429 -11.507 1.00 94.25 96 GLU A O 1
ATOM 804 N N . LEU A 1 97 ? 2.895 3.407 -10.328 1.00 91.75 97 LEU A N 1
ATOM 805 C CA . LEU A 1 97 ? 2.713 4.177 -9.097 1.00 91.75 97 LEU A CA 1
ATOM 806 C C . LEU A 1 97 ? 3.132 5.644 -9.239 1.00 91.75 97 LEU A C 1
ATOM 808 O O . LEU A 1 97 ? 2.392 6.546 -8.864 1.00 91.75 97 LEU A O 1
ATOM 812 N N . TYR A 1 98 ? 4.328 5.903 -9.766 1.00 92.31 98 TYR A N 1
ATOM 813 C CA . TYR A 1 98 ? 4.975 7.220 -9.689 1.00 92.31 98 TYR A CA 1
ATOM 814 C C . TYR A 1 98 ? 5.041 7.954 -11.036 1.00 92.31 98 TYR A C 1
ATOM 816 O O . TYR A 1 98 ? 5.450 9.115 -11.094 1.00 92.31 98 TYR A O 1
ATOM 824 N N . GLY A 1 99 ? 4.634 7.299 -12.124 1.00 91.81 99 GLY A N 1
ATOM 825 C CA . GLY A 1 99 ? 4.719 7.818 -13.485 1.00 91.81 99 GLY A CA 1
ATOM 826 C C . GLY A 1 99 ? 6.060 7.540 -14.171 1.00 91.81 99 GLY A C 1
ATOM 827 O O . GLY A 1 99 ? 7.031 7.064 -13.585 1.00 91.81 99 GLY A O 1
ATOM 828 N N . ALA A 1 100 ? 6.133 7.871 -15.464 1.00 92.69 100 ALA A N 1
ATOM 829 C CA . ALA A 1 100 ? 7.321 7.624 -16.289 1.00 92.69 100 ALA A CA 1
ATOM 830 C C . ALA A 1 100 ? 8.587 8.345 -15.787 1.00 92.69 100 ALA A C 1
ATOM 832 O O . ALA A 1 100 ? 9.700 7.914 -16.084 1.00 92.69 100 ALA A O 1
ATOM 833 N N . THR A 1 101 ? 8.419 9.420 -15.016 1.00 92.56 101 THR A N 1
ATOM 834 C CA . THR A 1 101 ? 9.491 10.263 -14.480 1.00 92.56 101 THR A CA 1
ATOM 835 C C . THR A 1 101 ? 9.906 9.884 -13.056 1.00 92.56 101 THR A C 1
ATOM 837 O O . THR A 1 101 ? 10.565 10.686 -12.410 1.00 92.56 101 THR A O 1
ATOM 840 N N . TYR A 1 102 ? 9.568 8.691 -12.549 1.00 93.19 102 TYR A N 1
ATOM 841 C CA . TYR A 1 102 ? 9.830 8.286 -11.153 1.00 93.19 102 TYR A CA 1
ATOM 842 C C . TYR A 1 102 ? 11.306 8.335 -10.706 1.00 93.19 102 TYR A C 1
ATOM 844 O O . TYR A 1 102 ? 11.588 8.339 -9.513 1.00 93.19 102 TYR A O 1
ATOM 852 N N . LEU A 1 103 ? 12.251 8.363 -11.652 1.00 94.00 103 LEU A N 1
ATOM 853 C CA . LEU A 1 103 ? 13.690 8.507 -11.388 1.00 94.00 103 LEU A CA 1
ATOM 854 C C . LEU A 1 103 ? 14.174 9.965 -11.399 1.00 94.00 103 LEU A C 1
ATOM 856 O O . LEU A 1 103 ? 15.345 10.219 -11.127 1.00 94.00 103 LEU A O 1
ATOM 860 N N . ILE A 1 104 ? 13.308 10.915 -11.751 1.00 94.56 104 ILE A N 1
ATOM 861 C CA . ILE A 1 104 ? 13.616 12.342 -11.801 1.00 94.56 104 ILE A CA 1
ATOM 862 C C . ILE A 1 104 ? 13.092 12.964 -10.502 1.00 94.56 104 ILE A C 1
ATOM 864 O O . ILE A 1 104 ? 11.878 12.973 -10.294 1.00 94.56 104 ILE A O 1
ATOM 868 N N . PRO A 1 105 ? 13.967 13.488 -9.625 1.00 92.69 105 PRO A N 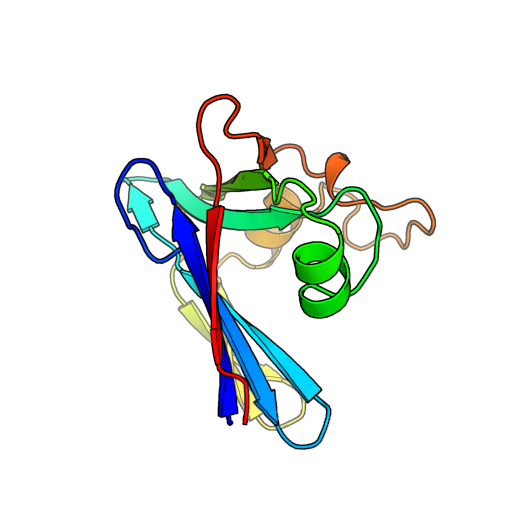1
ATOM 869 C CA . PRO A 1 105 ? 13.529 14.128 -8.393 1.00 92.69 105 PRO A CA 1
ATOM 870 C C . PRO A 1 105 ? 12.583 15.302 -8.676 1.00 92.69 105 PRO A C 1
ATOM 872 O O . PRO A 1 105 ? 12.962 16.269 -9.335 1.00 92.69 105 PRO A O 1
ATOM 875 N N . ASP A 1 106 ? 11.368 15.240 -8.136 1.00 90.75 106 ASP A N 1
ATOM 876 C CA . ASP A 1 106 ? 10.381 16.319 -8.192 1.00 90.75 106 ASP A CA 1
ATOM 877 C C . ASP A 1 106 ? 10.028 16.757 -6.764 1.00 90.75 106 ASP A C 1
ATOM 879 O O . ASP A 1 106 ? 9.338 16.055 -6.028 1.00 90.75 106 ASP A O 1
ATOM 883 N N . LYS A 1 107 ? 10.491 17.948 -6.362 1.00 91.12 107 LYS A N 1
ATOM 884 C CA . LYS A 1 107 ? 10.216 18.521 -5.026 1.00 91.12 107 LYS A CA 1
ATOM 885 C C . LYS A 1 107 ? 8.730 18.823 -4.801 1.00 91.12 107 LYS A C 1
ATOM 887 O O . LYS A 1 107 ? 8.279 18.938 -3.661 1.00 91.12 107 LYS A O 1
ATOM 892 N N . GLN A 1 108 ? 7.974 18.970 -5.884 1.00 89.62 108 GLN A N 1
ATOM 893 C CA . GLN A 1 108 ? 6.537 19.208 -5.861 1.00 89.62 108 GLN A CA 1
ATOM 894 C C . GLN A 1 108 ? 5.745 17.907 -6.011 1.00 89.62 108 GLN A C 1
ATOM 896 O O . GLN A 1 108 ? 4.536 17.962 -6.227 1.00 89.62 108 GLN A O 1
ATOM 901 N N . TRP A 1 109 ? 6.388 16.736 -5.954 1.00 87.12 109 TRP A N 1
ATOM 902 C CA . TRP A 1 109 ? 5.689 15.460 -6.031 1.00 87.12 109 TRP A CA 1
ATOM 903 C C . TRP A 1 109 ? 4.793 15.258 -4.803 1.00 87.12 109 TRP A C 1
ATOM 905 O O . TRP A 1 109 ? 5.191 15.562 -3.676 1.00 87.12 109 TRP A O 1
ATOM 915 N N . ARG A 1 110 ? 3.562 14.797 -5.034 1.00 84.69 110 ARG A N 1
ATOM 916 C CA . ARG A 1 110 ? 2.505 14.579 -4.034 1.00 84.69 110 ARG A CA 1
ATOM 917 C C . ARG A 1 110 ? 1.688 13.347 -4.437 1.00 84.69 110 ARG A C 1
ATOM 919 O O . ARG A 1 110 ? 1.670 13.000 -5.620 1.00 84.69 110 ARG A O 1
ATOM 926 N N . GLN A 1 111 ? 0.998 12.715 -3.485 1.00 83.25 111 GLN A N 1
ATOM 927 C CA . GLN A 1 111 ? 0.241 11.473 -3.720 1.00 83.25 111 GLN A CA 1
ATOM 928 C C . GLN A 1 111 ? -0.864 11.642 -4.772 1.00 83.25 111 GLN A C 1
ATOM 930 O O . GLN A 1 111 ? -1.092 10.745 -5.580 1.00 83.25 111 GLN A O 1
ATOM 935 N N . ASN A 1 112 ? -1.484 12.822 -4.848 1.00 82.00 112 ASN A N 1
ATOM 936 C CA . ASN A 1 112 ? -2.486 13.153 -5.867 1.00 82.00 112 ASN A CA 1
ATOM 937 C C . ASN A 1 112 ? -1.956 13.150 -7.320 1.00 82.00 112 ASN A C 1
ATOM 939 O O . ASN A 1 112 ? -2.747 13.193 -8.259 1.00 82.00 112 ASN A O 1
ATOM 943 N N . LYS A 1 113 ? -0.633 13.078 -7.538 1.00 86.88 113 LYS A N 1
ATOM 944 C CA . LYS A 1 113 ? -0.041 12.903 -8.876 1.00 86.88 113 LYS A CA 1
ATOM 945 C C . LYS A 1 113 ? -0.053 11.448 -9.354 1.00 86.88 113 LYS A C 1
ATOM 947 O O . LYS A 1 113 ? 0.231 11.202 -10.530 1.00 86.88 113 LYS A O 1
ATOM 952 N N . ARG A 1 114 ? -0.347 10.481 -8.475 1.00 89.06 114 ARG A N 1
ATOM 953 C CA . ARG A 1 114 ? -0.466 9.065 -8.842 1.00 89.06 114 ARG A CA 1
ATOM 954 C C . ARG A 1 114 ? -1.713 8.865 -9.698 1.00 89.06 114 ARG A C 1
ATOM 956 O O . ARG A 1 114 ? -2.834 8.998 -9.225 1.00 89.06 114 ARG A O 1
ATOM 963 N N . LYS A 1 115 ? -1.522 8.517 -10.971 1.00 91.25 115 LYS A N 1
ATOM 964 C CA . LYS A 1 115 ? -2.636 8.318 -11.919 1.00 91.25 115 LYS A CA 1
ATOM 965 C C . LYS A 1 115 ? -3.453 7.060 -11.644 1.00 91.25 115 LYS A C 1
ATOM 967 O O . LYS A 1 115 ? -4.550 6.923 -12.167 1.00 91.25 115 LYS A O 1
ATOM 972 N N . ASN A 1 116 ? -2.891 6.131 -10.883 1.00 93.50 116 ASN A N 1
ATOM 973 C CA . ASN A 1 116 ? -3.482 4.839 -10.583 1.00 93.50 116 ASN A CA 1
ATOM 974 C C . ASN A 1 116 ? -4.108 4.776 -9.181 1.00 93.50 116 ASN A C 1
ATOM 976 O O . ASN A 1 116 ? -4.397 3.682 -8.698 1.00 93.50 116 ASN A O 1
ATOM 980 N N . ARG A 1 117 ? -4.289 5.936 -8.538 1.00 93.88 117 ARG A N 1
ATOM 981 C CA . ARG A 1 117 ? -4.834 6.098 -7.193 1.00 93.88 117 ARG A CA 1
ATOM 982 C C . ARG A 1 117 ? -6.187 6.800 -7.268 1.00 93.88 117 ARG A C 1
ATOM 984 O O . ARG A 1 117 ? -6.288 7.883 -7.836 1.00 93.88 117 ARG A O 1
ATOM 991 N N . TYR A 1 118 ? -7.212 6.187 -6.689 1.00 93.56 118 TYR A N 1
ATOM 992 C CA . TYR A 1 118 ? -8.604 6.619 -6.809 1.00 93.56 118 TYR A CA 1
ATOM 993 C C . TYR A 1 118 ? -9.246 6.733 -5.429 1.00 93.56 118 TYR A C 1
ATOM 995 O O . TYR A 1 118 ? -9.192 5.777 -4.657 1.00 93.56 118 TYR A O 1
ATOM 1003 N N . LEU A 1 119 ? -9.861 7.877 -5.128 1.00 91.94 119 LEU A N 1
ATOM 1004 C CA . LEU A 1 119 ? -10.644 8.058 -3.906 1.00 91.94 119 LEU A CA 1
ATOM 1005 C C . LEU A 1 119 ? -11.854 7.114 -3.918 1.00 91.94 119 LEU A C 1
ATOM 1007 O O . LEU A 1 119 ? -12.516 6.964 -4.946 1.00 91.94 119 LEU A O 1
ATOM 1011 N N . ILE A 1 120 ? -12.164 6.497 -2.780 1.00 91.56 120 ILE A N 1
ATOM 1012 C CA . ILE A 1 120 ? -13.411 5.747 -2.614 1.00 91.56 120 ILE A CA 1
ATOM 1013 C C . ILE A 1 120 ? -14.470 6.697 -2.049 1.00 91.56 120 ILE A C 1
ATOM 1015 O O . ILE A 1 120 ? -14.653 6.785 -0.843 1.00 91.56 120 ILE A O 1
ATOM 1019 N N . GLU A 1 121 ? -15.170 7.412 -2.930 1.00 84.88 121 GLU A N 1
ATOM 1020 C CA . GLU A 1 121 ? -16.066 8.526 -2.557 1.00 84.88 121 GLU A CA 1
ATOM 1021 C C . GLU A 1 121 ? -17.181 8.165 -1.558 1.00 84.88 121 GLU A C 1
ATOM 1023 O O . GLU A 1 121 ? -17.655 9.030 -0.832 1.00 84.88 121 GLU A O 1
ATOM 1028 N N . ASN A 1 122 ? -17.605 6.899 -1.514 1.00 84.31 122 ASN A N 1
ATOM 1029 C CA . ASN A 1 122 ? -18.711 6.430 -0.668 1.00 84.31 122 ASN A CA 1
ATOM 1030 C C . ASN A 1 122 ? -18.254 5.455 0.428 1.00 84.31 122 ASN A C 1
ATOM 1032 O O . ASN A 1 122 ? -19.040 4.620 0.877 1.00 84.31 122 ASN A O 1
ATOM 1036 N N . ASP A 1 123 ? -16.985 5.511 0.826 1.00 84.44 123 ASP A N 1
ATOM 1037 C CA . ASP A 1 123 ? -16.465 4.716 1.936 1.00 84.44 123 ASP A CA 1
ATOM 1038 C C . ASP A 1 123 ? -15.570 5.567 2.837 1.00 84.44 123 ASP A C 1
ATOM 1040 O O . ASP A 1 123 ? -15.069 6.620 2.453 1.00 84.44 123 ASP A O 1
ATOM 1044 N N . SER A 1 124 ? -15.369 5.099 4.060 1.00 85.00 124 SER A N 1
ATOM 1045 C CA . SER A 1 124 ? -14.427 5.697 5.004 1.00 85.00 124 SER A CA 1
ATOM 1046 C C . SER A 1 124 ? -13.673 4.598 5.735 1.00 85.00 124 SER A C 1
ATOM 1048 O O . SER A 1 124 ? -13.969 3.407 5.595 1.00 85.00 124 SER A O 1
ATOM 1050 N N . VAL A 1 125 ? -12.677 4.992 6.518 1.00 86.75 125 VAL A N 1
ATOM 1051 C CA . VAL A 1 125 ? -11.863 4.051 7.281 1.00 86.75 125 VAL A CA 1
ATOM 1052 C C . VAL A 1 125 ? -12.345 3.994 8.727 1.00 86.75 125 VAL A C 1
ATOM 1054 O O . VAL A 1 125 ? -12.584 5.016 9.367 1.00 86.75 125 VAL A O 1
ATOM 1057 N N . LEU A 1 126 ? -12.520 2.783 9.249 1.00 87.69 126 LEU A N 1
ATOM 1058 C CA . LEU A 1 126 ? -12.538 2.519 10.679 1.00 87.69 126 LEU A CA 1
ATOM 1059 C C . LEU A 1 126 ? -11.092 2.346 11.131 1.00 87.69 126 LEU A C 1
ATOM 1061 O O . LEU A 1 126 ? -10.433 1.375 10.751 1.00 87.69 126 LEU A O 1
ATOM 1065 N N . LEU A 1 127 ? -10.621 3.291 11.933 1.00 86.12 127 LEU A N 1
ATOM 1066 C CA . LEU A 1 127 ? -9.294 3.256 12.517 1.00 86.12 127 LEU A CA 1
ATOM 1067 C C . LEU A 1 127 ? -9.380 2.764 13.965 1.00 86.12 127 LEU A C 1
ATOM 1069 O O . LEU A 1 127 ? -10.027 3.382 14.808 1.00 86.12 127 LEU A O 1
ATOM 1073 N N . GLU A 1 128 ? -8.725 1.645 14.255 1.00 88.56 128 GLU A N 1
ATOM 1074 C CA . GLU A 1 128 ? -8.596 1.102 15.610 1.00 88.56 128 GLU A CA 1
ATOM 1075 C C . GLU A 1 128 ? -7.174 1.362 16.107 1.00 88.56 128 GLU A C 1
ATOM 1077 O O . GLU A 1 128 ? -6.226 0.803 15.555 1.00 88.56 128 GLU A O 1
ATOM 1082 N N . VAL A 1 129 ? -7.022 2.197 17.141 1.00 85.88 129 VAL A N 1
ATOM 1083 C CA . VAL A 1 129 ? -5.716 2.546 17.725 1.00 85.88 129 VAL A CA 1
ATOM 1084 C C . VAL A 1 129 ? -5.466 1.787 19.016 1.00 85.88 129 VAL A C 1
ATOM 1086 O O . VAL A 1 129 ? -6.295 1.757 19.926 1.00 85.88 129 VAL A O 1
ATOM 1089 N N . PHE A 1 130 ? -4.264 1.235 19.121 1.00 84.75 130 PHE A N 1
ATOM 1090 C CA . PHE A 1 130 ? -3.793 0.473 20.264 1.00 84.75 130 PHE A CA 1
ATOM 1091 C C . PHE A 1 130 ? -2.857 1.352 21.096 1.00 84.75 130 PHE A C 1
ATOM 1093 O O . PHE A 1 130 ? -1.631 1.329 20.951 1.00 84.75 130 PHE A O 1
ATOM 1100 N N . ARG A 1 131 ? -3.455 2.164 21.977 1.00 69.69 131 ARG A N 1
ATOM 1101 C CA . ARG A 1 131 ? -2.707 2.927 22.986 1.00 69.69 131 ARG A CA 1
ATOM 1102 C C . ARG A 1 131 ? -2.084 1.947 23.989 1.00 69.69 131 ARG A C 1
ATOM 1104 O O . ARG A 1 131 ? -2.741 1.003 24.421 1.00 69.69 131 ARG A O 1
ATOM 1111 N N . SER A 1 132 ? -0.813 2.161 24.325 1.00 59.44 132 SER A N 1
ATOM 1112 C CA . SER A 1 132 ? -0.154 1.511 25.473 1.00 59.44 132 SER A CA 1
ATOM 1113 C C . SER A 1 132 ? -0.304 2.336 26.727 1.00 59.44 132 SER A C 1
ATOM 1115 O O . SER A 1 132 ? -0.135 3.566 26.576 1.00 59.44 132 SER A O 1
#

Secondary structure (DSSP, 8-state):
-EEEEEEEETTT--EEEEEEEETTEEEEEEPPEEETTEEEEEEEE-SS---HHHHHTTT---EEEEEEEE---EEEEEETTEEEEEETTHHHHHHHHH-TTTTS--TT--GGG-TTEEE-TT--EEEEE---

Organism: NCBI:txid408172

Sequence (132 aa):
FKLIATCKLKSNGRLIEEKYNFLNIDVDIFYFIKEGEQCFFYDTETDSGLSIEEELEQDSDILPYKNVVTTFDLESRIFKDQEILFPTNIKNHLKELYGATYLIPDKQWRQNKRKNRYLIENDSVLLEVFRS

pLDDT: mean 87.39, std 10.07, range [57.28, 97.19]